Protein AF-A0A9Q1AR45-F1 (afdb_monomer_lite)

Radius of gyration: 15.58 Å; chains: 1; bounding box: 38×16×32 Å

Sequence (54 aa):
MGVLIPASLPFHIQELTMNGPLAEKIYYEFKSLPGNKYAPGYNAEAGDKWIWLK

Organism: NCBI:txid171643

Foldseek 3Di:
DDPCVVVDDPDDDPVPDDDPVVVVVVVVVQCPDQQRVDDHLQGVSVVRPPNVPD

Structure (mmCIF, N/CA/C/O backbone):
data_AF-A0A9Q1AR45-F1
#
_entry.id   AF-A0A9Q1AR45-F1
#
loop_
_atom_site.group_PDB
_atom_site.id
_atom_site.type_symbol
_atom_site.label_atom_id
_atom_site.label_alt_id
_atom_site.label_comp_id
_atom_site.label_asym_id
_atom_site.label_entity_id
_atom_site.label_seq_id
_atom_site.pdbx_PDB_ins_code
_atom_site.Cartn_x
_atom_site.Cartn_y
_atom_site.Cartn_z
_atom_site.occupancy
_atom_site.B_iso_or_equiv
_atom_site.auth_seq_id
_atom_site.auth_comp_id
_atom_site.auth_asym_id
_atom_site.auth_atom_id
_atom_site.pdbx_PDB_model_num
ATOM 1 N N . MET A 1 1 ? -9.775 2.700 -12.070 1.00 53.50 1 MET A N 1
ATOM 2 C CA . MET A 1 1 ? -8.692 1.695 -12.155 1.00 53.50 1 MET A CA 1
ATOM 3 C C . MET A 1 1 ? -8.076 1.797 -13.539 1.00 53.50 1 MET A C 1
ATOM 5 O O . MET A 1 1 ? -8.824 1.632 -14.489 1.00 53.50 1 MET A O 1
ATOM 9 N N . GLY A 1 2 ? -6.782 2.103 -13.680 1.00 76.62 2 GLY A N 1
ATOM 10 C CA . GLY A 1 2 ? -6.101 1.774 -14.944 1.00 76.62 2 GLY A CA 1
ATOM 11 C C . GLY A 1 2 ? -5.033 2.727 -15.468 1.00 76.62 2 GLY A C 1
ATOM 12 O O . GLY A 1 2 ? -4.150 2.260 -16.172 1.00 76.62 2 GLY A O 1
ATOM 13 N N . VAL A 1 3 ? -5.053 4.020 -15.125 1.00 91.69 3 VAL A N 1
ATOM 14 C CA . VAL A 1 3 ? -4.159 5.000 -15.785 1.00 91.69 3 VAL A CA 1
ATOM 15 C C . VAL A 1 3 ? -2.672 4.711 -15.536 1.00 91.69 3 VAL A C 1
ATOM 17 O O . VAL A 1 3 ? -1.856 4.904 -16.428 1.00 91.69 3 VAL A O 1
ATOM 20 N N . LEU A 1 4 ? -2.318 4.211 -14.349 1.00 92.19 4 LEU A N 1
ATOM 21 C CA . LEU A 1 4 ? -0.920 4.004 -13.948 1.00 92.19 4 LEU A CA 1
ATOM 22 C C . LEU A 1 4 ? -0.350 2.628 -14.324 1.00 92.19 4 LEU A C 1
ATOM 24 O O . LEU A 1 4 ? 0.863 2.461 -14.325 1.00 92.19 4 LEU A O 1
ATOM 28 N N . ILE A 1 5 ? -1.197 1.655 -14.672 1.00 91.06 5 ILE A N 1
ATOM 29 C CA . ILE A 1 5 ? -0.764 0.294 -15.033 1.00 91.06 5 ILE A CA 1
ATOM 30 C C . ILE A 1 5 ? 0.250 0.289 -16.195 1.00 91.06 5 ILE A C 1
ATOM 32 O O . ILE A 1 5 ? 1.277 -0.376 -16.060 1.00 91.06 5 ILE A O 1
ATOM 36 N N . PRO A 1 6 ? 0.043 1.026 -17.310 1.00 92.00 6 PRO A N 1
ATOM 37 C CA . PRO A 1 6 ? 1.016 1.032 -18.403 1.00 92.00 6 PRO A CA 1
ATOM 38 C C . PRO A 1 6 ? 2.345 1.723 -18.056 1.00 92.00 6 PRO A C 1
ATOM 40 O O . PRO A 1 6 ? 3.302 1.570 -18.808 1.00 92.00 6 PRO A O 1
ATOM 43 N N . ALA A 1 7 ? 2.433 2.472 -16.950 1.00 91.12 7 ALA A N 1
ATOM 44 C CA . ALA A 1 7 ? 3.668 3.143 -16.541 1.00 91.12 7 ALA A CA 1
ATOM 45 C C . ALA A 1 7 ? 4.640 2.214 -15.788 1.00 91.12 7 ALA A C 1
ATOM 47 O O . ALA A 1 7 ? 5.837 2.482 -15.755 1.00 91.12 7 ALA A O 1
ATOM 48 N N . SER A 1 8 ? 4.150 1.120 -15.196 1.00 90.75 8 SER A N 1
ATOM 49 C CA . SER A 1 8 ? 4.939 0.198 -14.368 1.00 90.75 8 SER A CA 1
ATOM 50 C C . SER A 1 8 ? 5.147 -1.152 -15.061 1.00 90.75 8 SER A C 1
ATOM 52 O O . SER A 1 8 ? 4.671 -2.187 -14.590 1.00 90.75 8 SER A O 1
ATOM 54 N N . LEU A 1 9 ? 5.822 -1.139 -16.212 1.00 91.38 9 LEU A N 1
ATOM 55 C CA . LEU A 1 9 ? 6.148 -2.352 -16.967 1.00 91.38 9 LEU A CA 1
ATOM 56 C C . LEU A 1 9 ? 7.402 -3.034 -16.389 1.00 91.38 9 LEU A C 1
ATOM 58 O O . LEU A 1 9 ? 8.331 -2.340 -15.978 1.00 91.38 9 LEU A O 1
ATOM 62 N N . PRO A 1 10 ? 7.480 -4.377 -16.383 1.00 92.75 10 PRO A N 1
ATOM 63 C CA . PRO A 1 10 ? 8.582 -5.122 -15.772 1.00 92.75 10 PRO A CA 1
ATOM 64 C C . PRO A 1 10 ? 9.821 -5.198 -16.687 1.00 92.75 10 PRO A C 1
ATOM 66 O O . PRO A 1 10 ? 10.408 -6.262 -16.870 1.00 92.75 10 PRO A O 1
ATOM 69 N N . PHE A 1 11 ? 10.209 -4.076 -17.294 1.00 93.94 11 PHE A N 1
ATOM 70 C CA . PHE A 1 11 ? 11.428 -3.968 -18.093 1.00 93.94 11 PHE A CA 1
ATOM 71 C C . PHE A 1 11 ? 12.580 -3.458 -17.232 1.00 93.94 11 PHE A C 1
ATOM 73 O O . PHE A 1 11 ? 12.431 -2.479 -16.502 1.00 93.94 11 PHE A O 1
ATOM 80 N N . HIS A 1 12 ? 13.744 -4.100 -17.338 1.00 93.38 12 HIS A N 1
ATOM 81 C CA . HIS A 1 12 ? 14.934 -3.645 -16.632 1.00 93.38 12 HIS A CA 1
ATOM 82 C C . HIS A 1 12 ? 15.615 -2.511 -17.408 1.00 93.38 12 HIS A C 1
ATOM 84 O O . HIS A 1 12 ? 16.267 -2.745 -18.423 1.00 93.38 12 HIS A O 1
ATOM 90 N N . ILE A 1 13 ? 15.440 -1.285 -16.919 1.00 95.12 13 ILE A N 1
ATOM 91 C CA . ILE A 1 13 ? 16.074 -0.057 -17.421 1.00 95.12 13 ILE A CA 1
ATOM 92 C C . ILE A 1 13 ? 16.901 0.525 -16.273 1.00 95.12 13 ILE A C 1
ATOM 94 O O . ILE A 1 13 ? 16.352 0.725 -15.189 1.00 95.12 13 ILE A O 1
ATOM 98 N N . GLN A 1 14 ? 18.198 0.767 -16.472 1.00 93.12 14 GLN A N 1
ATOM 99 C CA . GLN A 1 14 ? 19.134 1.089 -15.384 1.00 93.12 14 GLN A CA 1
ATOM 100 C C . GLN A 1 14 ? 18.785 2.401 -14.663 1.00 93.12 14 GLN A C 1
ATOM 102 O O . GLN A 1 14 ? 18.943 2.506 -13.452 1.00 93.12 14 GLN A O 1
ATOM 107 N N . GLU A 1 15 ? 18.269 3.387 -15.392 1.00 94.75 15 GLU A N 1
ATOM 108 C CA . GLU A 1 15 ? 17.882 4.699 -14.872 1.00 94.75 15 GLU A CA 1
ATOM 109 C C . GLU A 1 15 ? 16.568 4.669 -14.074 1.00 94.75 15 GLU A C 1
ATOM 111 O O . GLU A 1 15 ? 16.296 5.589 -13.305 1.00 94.75 15 GLU A O 1
ATOM 116 N N . LEU A 1 16 ? 15.746 3.629 -14.258 1.00 93.00 16 LEU A N 1
ATOM 117 C CA . LEU A 1 16 ? 14.404 3.521 -13.671 1.00 93.00 16 LEU A CA 1
ATOM 118 C C . LEU A 1 16 ? 14.284 2.390 -12.645 1.00 93.00 16 LEU A C 1
ATOM 120 O O . LEU A 1 16 ? 13.492 2.484 -11.708 1.00 93.00 16 LEU A O 1
ATOM 124 N N . THR A 1 17 ? 15.033 1.300 -12.818 1.00 94.44 17 THR A N 1
ATOM 125 C CA . THR A 1 17 ? 14.886 0.108 -11.982 1.00 94.44 17 THR A CA 1
ATOM 126 C C . THR A 1 17 ? 15.581 0.316 -10.649 1.00 94.44 17 THR A C 1
ATOM 128 O O . THR A 1 17 ? 16.794 0.490 -10.578 1.00 94.44 17 THR A O 1
ATOM 131 N N . MET A 1 18 ? 14.806 0.246 -9.574 1.00 93.12 18 MET A N 1
ATOM 132 C CA . MET A 1 18 ? 15.325 0.350 -8.217 1.00 93.12 18 MET A CA 1
ATOM 133 C C . MET A 1 18 ? 15.822 -1.005 -7.710 1.00 93.12 18 MET A C 1
ATOM 135 O O . MET A 1 18 ? 15.264 -2.056 -8.024 1.00 93.12 18 MET A O 1
ATOM 139 N N . ASN A 1 19 ? 16.846 -0.971 -6.858 1.00 93.19 19 ASN A N 1
ATOM 140 C CA . ASN A 1 19 ? 17.331 -2.158 -6.159 1.00 93.19 19 ASN A CA 1
ATOM 141 C C . ASN A 1 19 ? 16.308 -2.646 -5.122 1.00 93.19 19 ASN A C 1
ATOM 143 O O . ASN A 1 19 ? 15.685 -1.834 -4.439 1.00 93.19 19 ASN A O 1
ATOM 147 N N . GLY A 1 20 ? 16.209 -3.966 -4.934 1.00 94.88 20 GLY A N 1
ATOM 148 C CA . GLY A 1 20 ? 15.256 -4.590 -4.003 1.00 94.88 20 GLY A CA 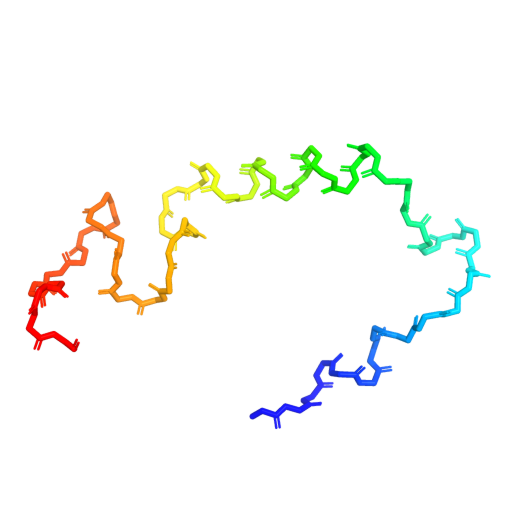1
ATOM 149 C C . GLY A 1 20 ? 15.298 -4.025 -2.574 1.00 94.88 20 GLY A C 1
ATOM 150 O O . GLY A 1 20 ? 14.279 -3.521 -2.110 1.00 94.88 20 GLY A O 1
ATOM 151 N N . PRO A 1 21 ? 16.461 -4.002 -1.892 1.00 97.31 21 PRO A N 1
ATOM 152 C CA . PRO A 1 21 ? 16.554 -3.465 -0.529 1.00 97.31 21 PRO A CA 1
ATOM 153 C C . PRO A 1 21 ? 16.208 -1.973 -0.424 1.00 97.31 21 PRO A C 1
ATOM 155 O O . PRO A 1 21 ? 15.654 -1.525 0.577 1.00 97.31 21 PRO A O 1
ATOM 158 N N . LEU A 1 22 ? 16.518 -1.190 -1.466 1.00 96.19 22 LEU A N 1
ATOM 159 C CA . LEU A 1 22 ? 16.161 0.228 -1.519 1.00 96.19 22 LEU A CA 1
ATOM 160 C C . LEU A 1 22 ? 14.644 0.404 -1.667 1.00 96.19 22 LEU A C 1
ATOM 162 O O . LEU A 1 22 ? 14.058 1.236 -0.977 1.00 96.19 22 LEU A O 1
ATOM 166 N N . ALA A 1 23 ? 14.014 -0.395 -2.530 1.00 96.12 23 ALA A N 1
ATOM 167 C CA . ALA A 1 23 ? 12.567 -0.404 -2.702 1.00 96.12 23 ALA A CA 1
ATOM 168 C C . ALA A 1 23 ? 11.848 -0.826 -1.410 1.00 96.12 23 ALA A C 1
ATOM 170 O O . ALA A 1 23 ? 10.869 -0.192 -1.025 1.00 96.12 23 ALA A O 1
ATOM 171 N N . GLU A 1 24 ? 12.364 -1.836 -0.705 1.00 97.94 24 GLU A N 1
ATOM 172 C CA . GLU A 1 24 ? 11.826 -2.282 0.584 1.00 97.94 24 GLU A CA 1
ATOM 173 C C . GLU A 1 24 ? 11.896 -1.176 1.643 1.00 97.94 24 GLU A C 1
ATOM 175 O O . GLU A 1 24 ? 10.893 -0.864 2.288 1.00 97.94 24 GLU A O 1
ATOM 180 N N . LYS A 1 25 ? 13.058 -0.524 1.775 1.00 98.00 25 LYS A N 1
ATOM 181 C CA . LYS A 1 25 ? 13.238 0.602 2.695 1.00 98.00 25 LYS A CA 1
ATOM 182 C C . LYS A 1 25 ? 12.221 1.716 2.423 1.00 98.00 25 LYS A C 1
ATOM 184 O O . LYS A 1 25 ? 11.509 2.124 3.337 1.00 98.00 25 LYS A O 1
ATOM 189 N N . ILE A 1 26 ? 12.116 2.164 1.171 1.00 97.56 26 ILE A N 1
ATOM 190 C CA . ILE A 1 26 ? 11.203 3.249 0.775 1.00 97.56 26 ILE A CA 1
ATOM 191 C C . ILE A 1 26 ? 9.741 2.846 0.990 1.00 97.56 26 ILE A C 1
ATOM 193 O O . ILE A 1 26 ? 8.934 3.666 1.426 1.00 97.56 26 ILE A O 1
ATOM 197 N N . TYR A 1 27 ? 9.391 1.585 0.730 1.00 97.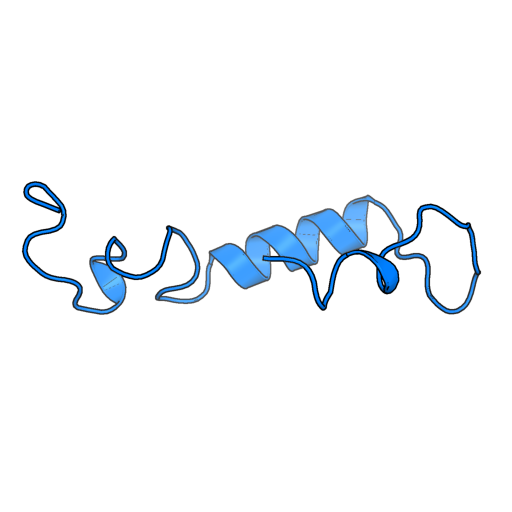25 27 TYR A N 1
ATOM 198 C CA . TYR A 1 27 ? 8.046 1.072 0.972 1.00 97.25 27 TYR A CA 1
ATOM 199 C C . TYR A 1 27 ? 7.650 1.185 2.450 1.00 97.25 27 TYR A C 1
ATOM 201 O O . TYR A 1 27 ? 6.572 1.698 2.762 1.00 97.25 27 TYR A O 1
ATOM 209 N N . TYR A 1 28 ? 8.516 0.755 3.372 1.00 97.56 28 TYR A N 1
ATOM 210 C CA . TYR A 1 28 ? 8.221 0.838 4.803 1.00 97.56 28 TYR A CA 1
ATOM 211 C C . TYR A 1 28 ? 8.286 2.269 5.346 1.00 97.56 28 TYR A C 1
ATOM 213 O O . TYR A 1 28 ? 7.449 2.635 6.171 1.00 97.56 28 TYR A O 1
ATOM 221 N N . GLU A 1 29 ? 9.203 3.102 4.846 1.00 97.81 29 GLU A N 1
ATOM 222 C CA . GLU A 1 29 ? 9.232 4.539 5.148 1.00 97.81 29 GLU A CA 1
ATOM 223 C C . GLU A 1 29 ? 7.920 5.212 4.730 1.00 97.81 29 GLU A C 1
ATOM 225 O O . GLU A 1 29 ? 7.295 5.894 5.541 1.00 97.81 29 GLU A O 1
ATOM 230 N N . PHE A 1 30 ? 7.424 4.942 3.519 1.00 97.25 30 PHE A N 1
ATOM 231 C CA . PHE A 1 30 ? 6.129 5.442 3.059 1.00 97.25 30 PHE A CA 1
ATOM 232 C C . PHE A 1 30 ? 4.967 4.951 3.937 1.00 97.25 30 PHE A C 1
ATOM 234 O O . PHE A 1 30 ? 4.099 5.740 4.313 1.00 97.25 30 PHE A O 1
ATOM 241 N N . LYS A 1 31 ? 4.964 3.667 4.316 1.00 96.38 31 LYS A N 1
ATOM 242 C CA . LYS A 1 31 ? 3.948 3.070 5.200 1.00 96.38 31 LYS A CA 1
ATOM 243 C C . LYS A 1 31 ? 3.971 3.608 6.631 1.00 96.38 31 LYS A C 1
ATOM 245 O O . LYS A 1 31 ? 2.959 3.498 7.318 1.00 96.38 31 LYS A O 1
ATOM 250 N N . SER A 1 32 ? 5.099 4.152 7.081 1.00 95.69 32 SER A N 1
ATOM 251 C CA . SER A 1 32 ? 5.237 4.762 8.407 1.00 95.69 32 SER A CA 1
ATOM 252 C C . SER A 1 32 ? 4.628 6.164 8.503 1.00 95.69 32 SER A C 1
ATOM 254 O O . SER A 1 32 ? 4.390 6.651 9.608 1.00 95.69 32 SER A O 1
ATOM 256 N N . LEU A 1 33 ? 4.355 6.810 7.363 1.00 95.19 33 LEU A N 1
ATOM 257 C CA . LEU A 1 33 ? 3.715 8.119 7.330 1.00 95.19 33 LEU A CA 1
ATOM 258 C C . LEU A 1 33 ? 2.246 8.000 7.769 1.00 95.19 33 LEU A C 1
ATOM 260 O O . LEU A 1 33 ? 1.546 7.081 7.322 1.00 95.19 33 LEU A O 1
ATOM 264 N N . PRO A 1 34 ? 1.746 8.940 8.591 1.00 93.56 34 PRO A N 1
ATOM 265 C CA . PRO A 1 34 ? 0.371 8.898 9.068 1.00 93.56 34 PRO A CA 1
ATOM 266 C C . PRO A 1 34 ? -0.604 8.956 7.887 1.00 93.56 34 PRO A C 1
ATOM 268 O O . PRO A 1 34 ? -0.500 9.831 7.028 1.00 93.56 34 PRO A O 1
ATOM 271 N N . GLY A 1 35 ? -1.549 8.014 7.834 1.00 93.44 35 GLY A N 1
ATOM 272 C CA . GLY A 1 35 ? -2.561 7.956 6.770 1.00 93.44 35 GLY A CA 1
ATOM 273 C C . GLY A 1 35 ? -2.200 7.094 5.556 1.00 93.44 35 GLY A C 1
ATOM 274 O O . GLY A 1 35 ? -3.075 6.818 4.739 1.00 93.44 35 GLY A O 1
ATOM 275 N N . ASN A 1 36 ? -0.957 6.617 5.449 1.00 94.81 36 ASN A N 1
ATOM 276 C CA . ASN A 1 36 ? -0.508 5.764 4.337 1.00 94.81 36 ASN A CA 1
ATOM 277 C C . ASN A 1 36 ? -0.392 4.280 4.719 1.00 94.81 36 ASN A C 1
ATOM 279 O O . ASN A 1 36 ? -0.177 3.411 3.860 1.00 94.81 36 ASN A O 1
ATOM 283 N N . LYS A 1 37 ? -0.542 3.96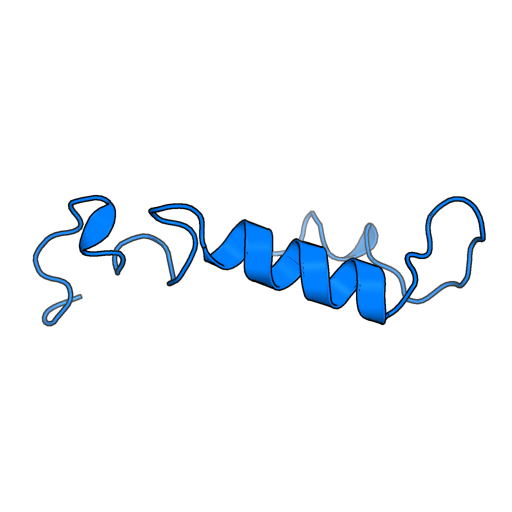7 6.009 1.00 95.00 37 LYS A N 1
ATOM 284 C CA . LYS A 1 37 ? -0.399 2.613 6.537 1.00 95.00 37 LYS A CA 1
ATOM 285 C C . LYS A 1 37 ? -1.488 1.678 6.012 1.00 95.00 37 LYS A C 1
ATOM 287 O O . LYS A 1 37 ? -1.174 0.597 5.504 1.00 95.00 37 LYS A O 1
ATOM 292 N N . TYR A 1 38 ? -2.740 2.122 6.044 1.00 94.19 38 TYR A N 1
ATOM 293 C CA . TYR A 1 38 ? -3.916 1.379 5.588 1.00 94.19 38 TYR A CA 1
ATOM 294 C C . TYR A 1 38 ? -4.612 2.058 4.409 1.00 94.19 38 TYR A C 1
ATOM 296 O O . TYR A 1 38 ? -4.224 3.141 3.970 1.00 94.19 38 TYR A O 1
ATOM 304 N N . ALA A 1 39 ? -5.645 1.397 3.884 1.00 92.44 39 ALA A N 1
ATOM 305 C CA . ALA A 1 39 ? -6.493 1.970 2.850 1.00 92.44 39 ALA A CA 1
ATOM 306 C C . ALA A 1 39 ? -7.093 3.318 3.307 1.00 92.44 39 ALA A C 1
ATOM 308 O O . ALA A 1 39 ? -7.353 3.498 4.504 1.00 92.44 39 ALA A O 1
ATOM 309 N N . PRO A 1 40 ? -7.343 4.256 2.374 1.00 91.56 40 PRO A N 1
ATOM 310 C CA . PRO A 1 40 ? -7.983 5.526 2.696 1.00 91.56 40 PRO A CA 1
ATOM 311 C C . PRO A 1 40 ? -9.278 5.308 3.485 1.00 91.56 40 PRO A C 1
ATOM 313 O O . PRO A 1 40 ? -10.122 4.508 3.082 1.00 91.56 40 PRO A O 1
ATOM 316 N N . GLY A 1 41 ? -9.436 5.999 4.615 1.00 92.56 41 GLY A N 1
ATOM 317 C CA . GLY A 1 41 ? -10.597 5.842 5.486 1.00 92.56 41 GLY A CA 1
ATOM 318 C C . GLY A 1 41 ? -10.423 4.856 6.649 1.00 92.56 41 GLY A C 1
ATOM 319 O O . GLY A 1 41 ? -11.342 4.773 7.467 1.00 92.56 41 GLY A O 1
ATOM 320 N N . TYR A 1 42 ? -9.293 4.148 6.750 1.00 94.62 42 TYR A N 1
ATOM 321 C CA . TYR A 1 42 ? -9.010 3.166 7.807 1.00 94.62 42 TYR A CA 1
ATOM 322 C C . TYR A 1 42 ? -7.775 3.505 8.671 1.00 94.62 42 TYR A C 1
ATOM 324 O O . TYR A 1 42 ? -7.250 2.642 9.372 1.00 94.62 42 TYR A O 1
ATOM 332 N N . ASN A 1 43 ? -7.290 4.749 8.656 1.00 93.12 43 ASN A N 1
ATOM 333 C CA . ASN A 1 43 ? -6.112 5.182 9.410 1.00 93.12 43 ASN A CA 1
ATOM 334 C C . ASN A 1 43 ? -6.507 6.000 10.653 1.00 93.12 43 ASN A C 1
ATOM 336 O O . ASN A 1 43 ? -6.736 7.208 10.581 1.00 93.12 43 ASN A O 1
ATOM 340 N N . ALA A 1 44 ? -6.539 5.351 11.822 1.00 93.25 44 ALA A N 1
ATOM 341 C CA . ALA A 1 44 ? -6.916 5.994 13.089 1.00 93.25 44 ALA A CA 1
ATOM 342 C C . ALA A 1 44 ? -6.008 7.183 13.454 1.00 93.25 44 ALA A C 1
ATOM 344 O O . ALA A 1 44 ? -6.486 8.219 13.910 1.00 93.25 44 ALA A O 1
ATOM 345 N N . GLU A 1 45 ? -4.706 7.056 13.194 1.00 91.12 45 GLU A N 1
ATOM 346 C CA . GLU A 1 45 ? -3.698 8.109 13.385 1.00 91.12 45 GLU A CA 1
ATOM 347 C C . GLU A 1 45 ? -3.935 9.364 12.526 1.00 91.12 45 GLU A C 1
ATOM 349 O O . GLU A 1 45 ? -3.525 10.455 12.911 1.00 91.12 45 GLU A O 1
ATOM 354 N N . ALA A 1 46 ? -4.630 9.225 11.393 1.00 91.44 46 ALA A N 1
ATOM 355 C CA . ALA A 1 46 ? -5.004 10.328 10.511 1.00 91.44 46 ALA A CA 1
ATOM 356 C C . ALA A 1 46 ? -6.381 10.928 10.859 1.00 91.44 46 ALA A C 1
ATOM 358 O O . ALA A 1 46 ? -6.847 11.843 10.183 1.00 91.44 46 ALA A O 1
ATOM 359 N N . GLY A 1 47 ? -7.039 10.430 11.914 1.00 91.62 47 GLY A N 1
ATOM 360 C CA . GLY A 1 47 ? -8.351 10.904 12.353 1.00 91.62 47 GLY A CA 1
ATOM 361 C C . GLY A 1 47 ? -9.535 10.244 11.644 1.00 91.62 47 GLY A C 1
ATOM 362 O O . GLY A 1 47 ? -10.656 10.753 11.744 1.00 91.62 47 GLY A O 1
ATOM 363 N N . ASP A 1 48 ? -9.321 9.117 10.956 1.00 93.38 48 ASP A N 1
ATOM 364 C CA . A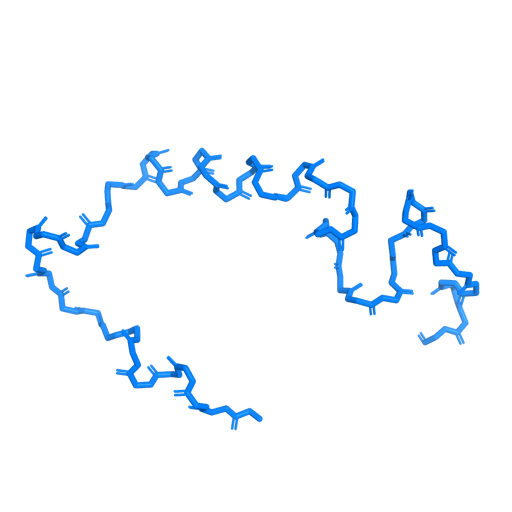SP A 1 48 ? -10.415 8.349 10.368 1.00 93.38 48 ASP A CA 1
ATOM 365 C C . ASP A 1 48 ? -11.360 7.825 11.456 1.00 93.38 48 ASP A C 1
ATOM 367 O O . ASP A 1 48 ? -10.957 7.200 12.438 1.00 93.38 48 ASP A O 1
ATOM 371 N N . LYS A 1 49 ? -12.655 8.082 11.272 1.00 93.88 49 LYS A N 1
ATOM 372 C CA . LYS A 1 49 ? -13.715 7.668 12.198 1.00 93.88 49 LYS A CA 1
ATOM 373 C C . LYS A 1 49 ? -14.477 6.473 11.651 1.00 93.88 49 LYS A C 1
ATOM 375 O O . LYS A 1 49 ? -14.498 6.244 10.441 1.00 93.88 49 LYS A O 1
ATOM 380 N N . TRP A 1 50 ? -15.151 5.763 12.558 1.00 92.12 50 TRP A N 1
ATOM 381 C CA . TRP A 1 50 ? -16.033 4.637 12.233 1.00 92.12 50 TRP A CA 1
ATOM 382 C C . TRP A 1 50 ? -15.341 3.517 11.447 1.00 92.12 50 TRP A C 1
ATOM 384 O O . TRP A 1 50 ? -15.984 2.821 10.676 1.00 92.12 50 TRP A O 1
ATOM 394 N N . ILE A 1 51 ? -14.037 3.330 11.660 1.00 92.19 51 ILE A N 1
ATOM 395 C CA . ILE A 1 51 ? -13.187 2.374 10.930 1.00 92.19 51 ILE A CA 1
ATOM 396 C C . ILE A 1 51 ? -13.780 0.953 10.944 1.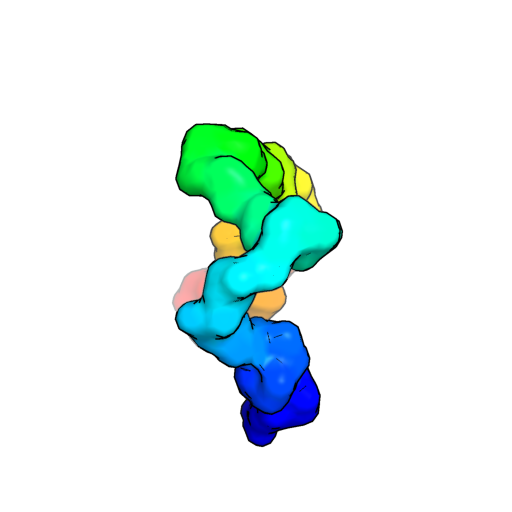00 92.19 51 ILE A C 1
ATOM 398 O O . ILE A 1 51 ? -13.724 0.246 9.949 1.00 92.19 51 ILE A O 1
ATOM 402 N N . TRP A 1 52 ? -14.402 0.557 12.055 1.0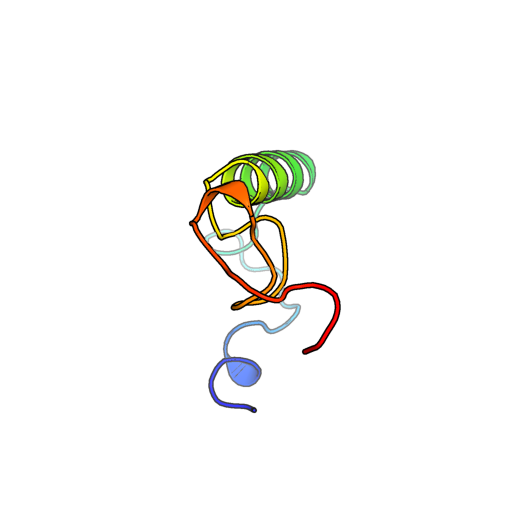0 89.62 52 TRP A N 1
ATOM 403 C CA . TRP A 1 52 ? -15.052 -0.745 12.245 1.00 89.62 52 TRP A CA 1
ATOM 404 C C . TRP A 1 52 ? -16.431 -0.913 11.571 1.00 89.62 52 TRP A C 1
ATOM 406 O O . TRP A 1 52 ? -17.007 -1.992 11.640 1.00 89.62 52 TRP A O 1
ATOM 416 N N . LEU A 1 53 ? -16.985 0.143 10.969 1.00 91.25 53 LEU A N 1
ATOM 417 C CA . LEU A 1 53 ? -18.340 0.200 10.400 1.00 91.25 53 LEU A CA 1
ATOM 418 C C . LEU A 1 53 ? -18.322 0.682 8.933 1.00 91.25 53 LEU A C 1
ATOM 420 O O . LEU A 1 53 ? -19.354 1.124 8.431 1.00 91.25 53 LEU A O 1
ATOM 424 N N . LYS A 1 54 ? -17.158 0.647 8.271 1.00 83.94 54 LYS A N 1
ATOM 425 C CA . LYS A 1 54 ? -16.974 1.025 6.861 1.00 83.94 54 LYS A CA 1
ATOM 426 C C . LYS A 1 54 ? -16.823 -0.187 5.959 1.00 83.94 54 LYS A C 1
ATOM 428 O O . LYS A 1 54 ? -16.023 -1.077 6.327 1.00 83.94 54 LYS A O 1
#

Secondary structure (DSSP, 8-state):
--TTGGG------TTTPPPHHHHHHHHHHHHHSTTTSSSTT--GGGT---GGG-

pLDDT: mean 92.62, std 6.36, range [53.5, 98.0]